Protein AF-A0A5F0LXJ2-F1 (afdb_monomer_lite)

Foldseek 3Di:
DQCVVVVNVVVNQVVCVVVVNDDDDPDPVVVLVVVLVVQVPDPDDVVPDDDDDDDPVSVVVSLVSNVVVCVVVVVFDPVQKDWDWDQDPVRDIDTDIDTPPDDDDDD

Radius of gyration: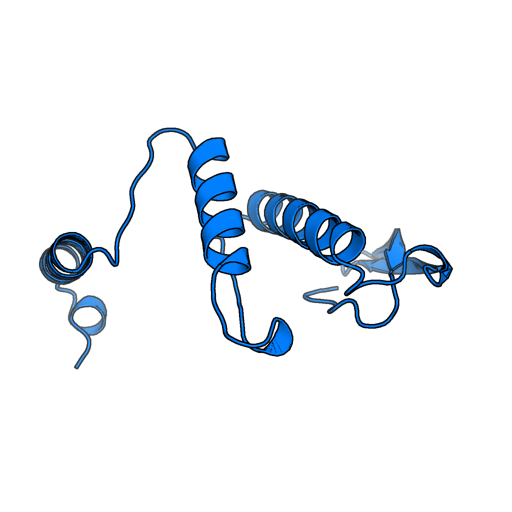 17.48 Å; chains: 1; bounding box: 38×31×44 Å

pLDDT: mean 88.35, std 8.31, range [45.41, 95.69]

Structure (mmCIF, N/CA/C/O backbone):
data_AF-A0A5F0LXJ2-F1
#
_entry.id   AF-A0A5F0LXJ2-F1
#
loop_
_atom_site.group_PDB
_atom_site.id
_atom_site.type_symbol
_atom_site.label_atom_id
_atom_site.label_alt_id
_atom_site.label_comp_id
_atom_site.label_asym_id
_atom_site.label_entity_id
_atom_site.label_seq_id
_atom_site.pdbx_PDB_ins_code
_atom_site.Cartn_x
_atom_site.Cartn_y
_atom_site.Cartn_z
_atom_site.occupancy
_atom_site.B_iso_or_equiv
_atom_site.auth_seq_id
_atom_site.auth_comp_id
_atom_site.auth_asym_id
_atom_site.auth_atom_id
_atom_site.pdbx_PDB_model_num
ATOM 1 N N . MET A 1 1 ? -21.106 12.839 14.021 1.00 49.47 1 MET A N 1
ATOM 2 C CA . MET A 1 1 ? -20.011 13.834 14.078 1.00 49.47 1 MET A CA 1
ATOM 3 C C . MET A 1 1 ? -18.804 13.170 14.713 1.00 49.47 1 MET A C 1
ATOM 5 O O . MET A 1 1 ? -18.977 12.533 15.744 1.00 49.47 1 MET A O 1
ATOM 9 N N . ASP A 1 2 ? -17.644 13.281 14.076 1.00 72.12 2 ASP A N 1
ATOM 10 C CA . ASP A 1 2 ? -16.385 12.631 14.454 1.00 72.12 2 ASP A CA 1
ATOM 11 C C . ASP A 1 2 ? -15.825 13.170 15.793 1.00 72.12 2 ASP A C 1
ATOM 13 O O . ASP A 1 2 ? -15.753 14.384 15.990 1.00 72.12 2 ASP A O 1
ATOM 17 N N . GLN A 1 3 ? -15.483 12.277 16.733 1.00 76.88 3 GLN A N 1
ATOM 18 C CA . GLN A 1 3 ? -14.974 12.625 18.072 1.00 76.88 3 GLN A CA 1
ATOM 19 C C . GLN A 1 3 ? -13.545 13.191 18.022 1.00 76.88 3 GLN A C 1
ATOM 21 O O . GLN A 1 3 ? -13.187 13.990 18.891 1.00 76.88 3 GLN A O 1
ATOM 26 N N . LEU A 1 4 ? -12.765 12.860 16.981 1.00 74.44 4 LEU A N 1
ATOM 27 C CA . LEU A 1 4 ? -11.432 13.435 16.765 1.00 74.44 4 LEU A CA 1
ATOM 28 C C . LEU A 1 4 ? -11.530 14.940 16.498 1.00 74.44 4 LEU A C 1
ATOM 30 O O . LEU A 1 4 ? -10.862 15.727 17.165 1.00 74.44 4 LEU A O 1
ATOM 34 N N . SER A 1 5 ? -12.444 15.357 15.614 1.00 75.31 5 SER A N 1
ATOM 35 C CA . SER A 1 5 ? -12.668 16.776 15.286 1.00 75.31 5 SER A CA 1
ATOM 36 C C . SER A 1 5 ? -13.101 17.659 16.470 1.00 75.31 5 SER A C 1
ATOM 38 O O . SER A 1 5 ? -13.015 18.882 16.391 1.00 75.31 5 SER A O 1
ATOM 40 N N . LYS A 1 6 ? -13.551 17.055 17.580 1.00 84.25 6 LYS A N 1
ATOM 41 C CA . LYS A 1 6 ? -13.986 17.750 18.806 1.00 84.25 6 LYS A CA 1
ATOM 42 C C . LYS A 1 6 ? -12.924 17.782 19.910 1.00 84.25 6 LYS A C 1
ATOM 44 O O . LYS A 1 6 ? -13.214 18.248 21.005 1.00 84.25 6 LYS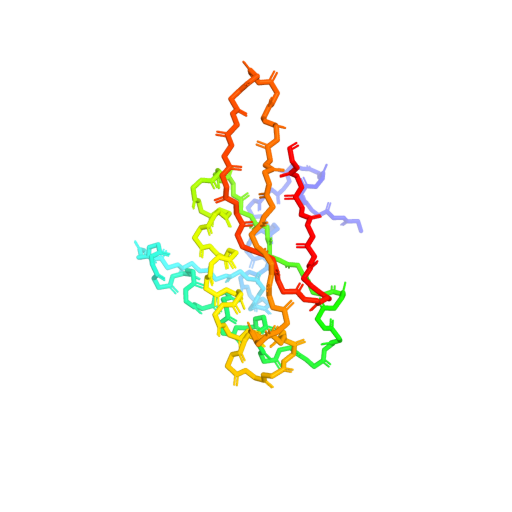 A O 1
ATOM 49 N N . GLY A 1 7 ? -11.719 17.274 19.645 1.00 80.25 7 GLY A N 1
ATOM 50 C CA . GLY A 1 7 ? -10.643 17.200 20.636 1.00 80.25 7 GLY A CA 1
ATOM 51 C C . GLY A 1 7 ? -10.787 16.052 21.642 1.00 80.25 7 GLY A C 1
ATOM 52 O O . GLY A 1 7 ? -10.003 15.969 22.581 1.00 80.25 7 GLY A O 1
ATOM 53 N N . HIS A 1 8 ? -11.739 15.133 21.450 1.00 89.88 8 HIS A N 1
ATOM 54 C CA . HIS A 1 8 ? -11.914 13.954 22.305 1.00 89.88 8 HIS A CA 1
ATOM 55 C C . HIS A 1 8 ? -11.112 12.758 21.772 1.00 89.88 8 HIS A C 1
ATOM 57 O O . H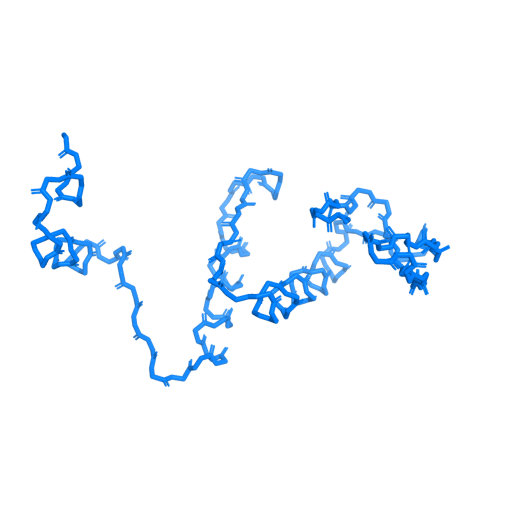IS A 1 8 ? -11.667 11.690 21.500 1.00 89.88 8 HIS A O 1
ATOM 63 N N . ALA A 1 9 ? -9.801 12.944 21.593 1.00 86.88 9 ALA A N 1
ATOM 64 C CA . ALA A 1 9 ? -8.928 11.946 20.974 1.00 86.88 9 ALA A CA 1
ATOM 65 C C . ALA A 1 9 ? -8.940 10.603 21.723 1.00 86.88 9 ALA A C 1
ATOM 67 O O . ALA A 1 9 ? -9.091 9.557 21.102 1.00 86.88 9 ALA A O 1
ATOM 68 N N . GLU A 1 10 ? -8.871 10.628 23.055 1.00 86.56 10 GLU A N 1
ATOM 69 C CA . GLU A 1 10 ? -8.868 9.419 23.890 1.00 86.56 10 GLU A CA 1
ATOM 70 C C . GLU A 1 10 ? -10.140 8.576 23.710 1.00 86.56 10 GLU A C 1
ATOM 72 O O . GLU A 1 10 ? -10.072 7.367 23.479 1.00 86.56 10 GLU A O 1
ATOM 77 N N . LEU A 1 11 ? -11.311 9.219 23.736 1.00 87.50 11 LEU A N 1
ATOM 78 C CA . LEU A 1 11 ? -12.589 8.540 23.526 1.00 87.50 11 LEU A CA 1
ATOM 79 C C . LEU A 1 11 ? -12.701 7.979 22.103 1.00 87.50 11 LEU A C 1
ATOM 81 O O . LEU A 1 11 ? -13.231 6.882 21.910 1.00 87.50 11 LEU A O 1
ATOM 85 N N . ALA A 1 12 ? -12.205 8.718 21.107 1.00 86.75 12 ALA A N 1
ATOM 86 C CA . ALA A 1 12 ? -12.199 8.279 19.717 1.00 86.75 12 ALA A CA 1
ATOM 87 C C . ALA A 1 12 ? -11.325 7.032 19.527 1.00 86.75 12 ALA A C 1
ATOM 89 O O . ALA A 1 12 ? -11.814 6.023 19.019 1.00 86.75 12 ALA A O 1
ATOM 90 N N . LEU A 1 13 ? -10.080 7.070 20.011 1.00 87.56 13 LEU A N 1
ATOM 91 C CA . LEU A 1 13 ? -9.139 5.950 19.941 1.00 87.56 13 LEU A CA 1
ATOM 92 C C . LEU A 1 13 ? -9.667 4.726 20.695 1.00 87.56 13 LEU A C 1
ATOM 94 O O . LEU A 1 13 ? -9.649 3.624 20.154 1.00 87.56 13 LEU A O 1
ATOM 98 N N . THR A 1 14 ? -10.233 4.920 21.890 1.00 87.62 14 THR A N 1
ATOM 99 C CA . THR A 1 14 ? -10.862 3.834 22.662 1.00 87.62 14 THR A CA 1
ATOM 100 C C . THR A 1 14 ? -12.028 3.215 21.895 1.00 87.62 14 THR A C 1
ATOM 102 O O . THR A 1 14 ? -12.152 1.995 21.812 1.00 87.62 14 THR A O 1
ATOM 105 N N . THR A 1 15 ? -12.875 4.044 21.279 1.00 87.38 15 THR A N 1
ATOM 106 C CA . THR A 1 15 ? -14.008 3.561 20.477 1.00 87.38 15 THR A CA 1
ATOM 107 C C . THR A 1 15 ? -13.533 2.772 19.259 1.00 87.38 15 THR A C 1
ATOM 109 O O . THR A 1 15 ? -14.121 1.741 18.936 1.00 87.38 15 THR A O 1
ATOM 112 N N . MET A 1 16 ? -12.479 3.237 18.585 1.00 87.50 16 MET A N 1
ATOM 113 C CA . MET A 1 16 ? -11.880 2.526 17.456 1.00 87.50 16 MET A CA 1
ATOM 114 C C . MET A 1 16 ? -11.284 1.189 17.902 1.00 87.50 16 MET A C 1
ATOM 116 O O . MET A 1 16 ? -11.548 0.179 17.258 1.00 87.50 16 MET A O 1
ATOM 120 N N . ALA A 1 17 ? -10.576 1.151 19.034 1.00 85.88 17 ALA A N 1
ATOM 121 C CA . ALA A 1 17 ? -10.027 -0.081 19.598 1.00 85.88 17 ALA A CA 1
ATOM 122 C C . ALA A 1 17 ? -11.126 -1.108 19.917 1.00 85.88 17 ALA A C 1
ATOM 124 O O . ALA A 1 17 ? -11.049 -2.250 19.473 1.00 85.88 17 ALA A O 1
ATOM 125 N N . VAL A 1 18 ? -12.203 -0.693 20.598 1.00 87.81 18 VAL A N 1
ATOM 126 C CA . VAL A 1 18 ? -13.345 -1.572 20.925 1.00 87.81 18 VAL A CA 1
ATOM 127 C C . VAL A 1 18 ? -14.032 -2.117 19.668 1.00 87.81 18 VAL A C 1
ATOM 129 O O . VAL A 1 18 ? -14.528 -3.241 19.672 1.00 87.81 18 VAL A O 1
ATOM 132 N N . LYS A 1 19 ? -14.054 -1.342 18.580 1.00 87.44 19 LYS A N 1
ATOM 133 C CA . LYS A 1 19 ? -14.626 -1.756 17.290 1.00 87.44 19 LYS A CA 1
ATOM 134 C C . LYS A 1 19 ? -13.664 -2.565 16.413 1.00 87.44 19 LYS A C 1
ATOM 136 O O . LYS A 1 19 ? -14.052 -2.923 15.305 1.00 87.44 19 LYS A O 1
ATOM 141 N N . GLY A 1 20 ? -12.433 -2.817 16.864 1.00 83.00 20 GLY A N 1
ATOM 142 C CA . GLY A 1 20 ? -11.403 -3.485 16.063 1.00 83.00 20 GLY A CA 1
ATOM 143 C C . GLY A 1 20 ? -10.902 -2.649 14.879 1.00 83.00 20 GLY A C 1
ATOM 144 O O . GLY A 1 20 ? -10.429 -3.201 13.898 1.00 83.00 20 GLY A O 1
ATOM 145 N N . GLN A 1 21 ? -11.040 -1.322 14.949 1.00 83.88 21 GLN A N 1
ATOM 146 C CA . GLN A 1 21 ? -10.619 -0.359 13.920 1.00 83.88 21 GLN A CA 1
ATOM 147 C C . GLN A 1 21 ? -9.281 0.319 14.246 1.00 83.88 21 GLN A C 1
ATOM 149 O O . GLN A 1 21 ? -8.831 1.188 13.504 1.00 83.88 21 GLN A O 1
ATOM 154 N N . LEU A 1 22 ? -8.678 -0.023 15.385 1.00 84.31 22 LEU A N 1
ATOM 155 C CA . LEU A 1 22 ? -7.355 0.430 15.789 1.00 84.31 22 LEU A CA 1
ATOM 156 C C . LEU A 1 22 ? -6.527 -0.799 16.144 1.00 84.31 22 LEU A C 1
ATOM 158 O O . LEU A 1 22 ? -6.881 -1.539 17.062 1.00 84.31 22 LEU A O 1
ATOM 162 N N . TYR A 1 23 ? -5.430 -0.982 15.420 1.00 82.50 23 TYR A N 1
ATOM 163 C CA . TYR A 1 23 ? -4.426 -1.996 15.694 1.00 82.50 23 TYR A CA 1
ATOM 164 C C . TYR A 1 23 ? -3.116 -1.309 16.075 1.00 82.50 23 TYR A C 1
ATOM 166 O O . TYR A 1 23 ? -2.747 -0.290 15.490 1.00 82.50 23 TYR A O 1
ATOM 174 N N . MET A 1 24 ? -2.433 -1.854 17.075 1.00 84.31 24 MET A N 1
ATOM 175 C CA . MET A 1 24 ? -1.140 -1.373 17.546 1.00 84.31 24 MET A CA 1
ATOM 176 C C . MET A 1 24 ? -0.190 -2.564 17.613 1.00 84.31 24 MET A C 1
ATOM 178 O O . MET A 1 24 ? -0.528 -3.581 18.216 1.00 84.31 24 MET A O 1
ATOM 182 N N . ASP A 1 25 ? 0.983 -2.415 17.010 1.00 87.69 25 ASP A N 1
ATOM 183 C CA . ASP A 1 25 ? 2.090 -3.365 17.105 1.00 87.69 25 ASP A CA 1
ATOM 184 C C . ASP A 1 25 ? 3.344 -2.588 17.517 1.00 87.69 25 ASP A C 1
ATOM 186 O O . ASP A 1 25 ? 3.558 -1.457 17.070 1.00 87.69 25 ASP A O 1
ATOM 190 N N . ASP A 1 26 ? 4.160 -3.193 18.375 1.00 87.88 26 ASP A N 1
ATOM 191 C CA . ASP A 1 26 ? 5.415 -2.608 18.850 1.00 87.88 26 ASP A CA 1
ATOM 192 C C . ASP A 1 26 ? 6.549 -2.781 17.817 1.00 87.88 26 ASP A C 1
ATOM 194 O O . ASP A 1 26 ? 7.596 -2.133 17.909 1.00 87.88 26 ASP A O 1
ATOM 198 N N . ASP A 1 27 ? 6.346 -3.638 16.811 1.00 92.81 27 ASP A N 1
ATOM 199 C CA . ASP A 1 27 ? 7.246 -3.859 15.685 1.00 92.81 27 ASP A CA 1
ATOM 200 C C . ASP A 1 27 ? 6.685 -3.227 14.404 1.00 92.81 27 ASP A C 1
ATOM 202 O O . ASP A 1 27 ? 5.706 -3.678 13.802 1.00 92.81 27 ASP A O 1
ATOM 206 N N . ARG A 1 28 ? 7.371 -2.182 13.936 1.00 90.19 28 ARG A N 1
ATOM 207 C CA . ARG A 1 28 ? 6.98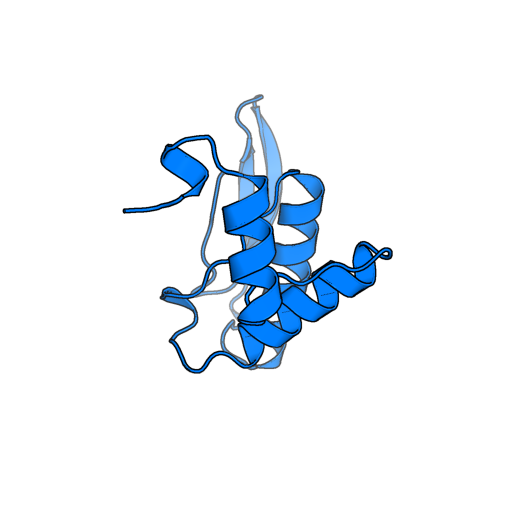9 -1.439 12.731 1.00 90.19 28 ARG A CA 1
ATOM 208 C C . ARG A 1 28 ? 6.943 -2.312 11.478 1.00 90.19 28 ARG A C 1
ATOM 210 O O . ARG A 1 28 ? 6.068 -2.106 10.641 1.00 90.19 28 ARG A O 1
ATOM 217 N N . SER A 1 29 ? 7.862 -3.271 11.333 1.00 91.31 29 SER A N 1
ATOM 218 C CA . SER A 1 29 ? 7.876 -4.131 10.145 1.00 91.31 29 SER A CA 1
ATOM 219 C C . SER A 1 29 ? 6.648 -5.029 10.117 1.00 91.31 29 SER A C 1
ATOM 221 O O . SER A 1 29 ? 6.030 -5.171 9.061 1.00 91.31 29 SER A O 1
ATOM 223 N N . LYS A 1 30 ? 6.261 -5.572 11.279 1.00 91.94 30 LYS A N 1
ATOM 224 C CA . LYS A 1 30 ? 5.032 -6.362 11.415 1.00 91.94 30 LYS A CA 1
ATOM 225 C C . LYS A 1 30 ? 3.791 -5.523 11.161 1.00 91.94 30 LYS A C 1
ATOM 227 O O . LYS A 1 30 ? 2.910 -5.971 10.438 1.00 91.94 30 LYS A O 1
ATOM 232 N N . ALA A 1 31 ? 3.746 -4.291 11.671 1.00 92.12 31 ALA A N 1
ATOM 233 C CA . ALA A 1 31 ? 2.646 -3.375 11.383 1.00 92.12 31 ALA A CA 1
ATOM 234 C C . ALA A 1 31 ? 2.474 -3.151 9.869 1.00 92.12 31 ALA A C 1
ATOM 236 O O . ALA A 1 31 ? 1.359 -3.224 9.356 1.00 92.12 31 ALA A O 1
ATOM 237 N N . MET A 1 32 ? 3.571 -2.944 9.132 1.00 93.56 32 MET A N 1
ATOM 238 C CA . MET A 1 32 ? 3.533 -2.813 7.670 1.00 93.56 32 MET A CA 1
ATOM 239 C C . MET A 1 32 ? 3.088 -4.097 6.963 1.00 93.56 32 MET A C 1
ATOM 241 O O . MET A 1 32 ? 2.319 -4.020 6.005 1.00 93.56 32 MET A O 1
ATOM 245 N N . ASP A 1 33 ? 3.539 -5.267 7.424 1.00 93.06 33 ASP A N 1
ATOM 246 C CA . ASP A 1 33 ? 3.098 -6.555 6.875 1.00 93.06 33 ASP A CA 1
ATOM 247 C C . ASP A 1 33 ? 1.592 -6.754 7.059 1.00 93.06 33 ASP A C 1
ATOM 249 O O . ASP A 1 33 ? 0.901 -7.118 6.105 1.00 93.06 33 ASP A O 1
ATOM 253 N N . THR A 1 34 ? 1.067 -6.432 8.243 1.00 92.94 34 THR A N 1
ATOM 254 C CA . THR A 1 34 ? -0.371 -6.471 8.532 1.00 92.94 34 THR A CA 1
ATOM 255 C C . THR A 1 34 ? -1.149 -5.519 7.625 1.00 92.94 34 THR A C 1
ATOM 257 O O . THR A 1 34 ? -2.124 -5.942 7.008 1.00 92.94 34 THR A O 1
ATOM 260 N N . LEU A 1 35 ? -0.690 -4.271 7.452 1.00 94.25 35 LEU A N 1
ATOM 261 C CA . LEU A 1 35 ? -1.333 -3.303 6.548 1.00 94.25 35 LEU A CA 1
ATOM 262 C C . LEU A 1 35 ? -1.408 -3.820 5.107 1.00 94.25 35 LEU A C 1
ATOM 264 O O . LEU A 1 35 ? -2.443 -3.705 4.449 1.00 94.25 35 LEU A O 1
ATOM 268 N N . ILE A 1 36 ? -0.318 -4.407 4.611 1.00 95.69 36 ILE A N 1
ATOM 269 C CA . ILE A 1 36 ? -0.274 -4.992 3.270 1.00 95.69 36 ILE A CA 1
ATOM 270 C C . ILE A 1 36 ? -1.210 -6.201 3.179 1.00 95.69 36 ILE A C 1
ATOM 272 O O . ILE A 1 36 ? -1.925 -6.335 2.186 1.00 95.69 36 ILE A O 1
ATOM 276 N N . GLN A 1 37 ? -1.242 -7.062 4.195 1.00 94.31 37 GLN A N 1
ATOM 277 C CA . GLN A 1 37 ? -2.126 -8.224 4.229 1.00 94.31 37 GLN A CA 1
ATOM 278 C C . GLN A 1 37 ? -3.606 -7.817 4.213 1.00 94.31 37 GLN A C 1
ATOM 280 O O . GLN A 1 37 ? -4.376 -8.353 3.416 1.00 94.31 37 GLN A O 1
ATOM 285 N N . GLU A 1 38 ? -4.012 -6.860 5.044 1.00 93.19 38 GLU A N 1
ATOM 286 C CA . GLU A 1 38 ? -5.391 -6.359 5.081 1.00 93.19 38 GLU A CA 1
ATOM 287 C C . GLU A 1 38 ? -5.783 -5.711 3.749 1.00 93.19 38 GLU A C 1
ATOM 289 O O . GLU A 1 38 ? -6.836 -6.017 3.187 1.00 93.19 38 GLU A O 1
ATOM 294 N N . TRP A 1 39 ? -4.891 -4.897 3.179 1.00 95.06 39 TRP A N 1
ATOM 295 C CA . TRP A 1 39 ? -5.082 -4.301 1.858 1.00 95.06 39 TRP A CA 1
ATOM 296 C C . TRP A 1 39 ? -5.260 -5.354 0.751 1.00 95.06 39 TRP A C 1
ATOM 298 O O . TRP A 1 39 ? -6.079 -5.172 -0.154 1.00 95.06 39 TRP A O 1
ATOM 308 N N . GLN A 1 40 ? -4.546 -6.480 0.819 1.00 93.81 40 GLN A N 1
ATOM 309 C CA . GLN A 1 40 ? -4.712 -7.594 -0.122 1.00 93.81 40 GLN A CA 1
ATOM 310 C C . GLN A 1 40 ? -6.057 -8.308 0.051 1.00 93.81 40 GLN A C 1
ATOM 312 O O . GLN A 1 40 ? -6.684 -8.662 -0.946 1.00 93.81 40 GLN A O 1
ATOM 317 N N . GLN A 1 41 ? -6.491 -8.517 1.296 1.00 93.00 41 GLN A N 1
ATOM 318 C CA . GLN A 1 41 ? -7.705 -9.269 1.635 1.00 93.00 41 GLN A CA 1
ATOM 319 C C . GLN A 1 41 ? -8.999 -8.482 1.415 1.00 93.00 41 GLN A C 1
ATOM 321 O O . GLN A 1 41 ? -10.063 -9.087 1.276 1.00 93.00 41 GLN A O 1
ATOM 326 N N . ASP A 1 42 ? -8.922 -7.153 1.368 1.00 92.50 42 ASP A N 1
ATOM 327 C CA . ASP A 1 42 ? -10.062 -6.304 1.042 1.00 92.50 42 ASP A CA 1
ATOM 328 C C . ASP A 1 42 ? -10.649 -6.682 -0.340 1.00 92.50 42 ASP A C 1
ATOM 330 O O . ASP A 1 42 ? -9.928 -6.850 -1.323 1.00 92.50 42 ASP A O 1
ATOM 334 N N . ALA A 1 43 ? -11.969 -6.832 -0.438 1.00 91.94 43 ALA A N 1
ATOM 335 C CA . ALA A 1 43 ? -12.646 -7.226 -1.672 1.00 91.94 43 ALA A CA 1
ATOM 336 C C . ALA A 1 43 ? -12.829 -6.073 -2.680 1.00 91.94 43 ALA A C 1
ATOM 338 O O . ALA A 1 43 ? -13.198 -6.328 -3.829 1.00 91.94 43 ALA A O 1
ATOM 339 N N . HIS A 1 44 ? -12.595 -4.819 -2.280 1.00 93.31 44 HIS A N 1
ATOM 340 C CA . HIS A 1 44 ? -12.722 -3.678 -3.188 1.00 93.31 44 HIS A CA 1
ATOM 341 C C . HIS A 1 44 ? -11.684 -3.741 -4.328 1.00 93.31 44 HIS A C 1
ATOM 343 O O . HIS A 1 44 ? -10.639 -4.384 -4.200 1.00 93.31 44 HIS A O 1
ATOM 349 N N . PRO A 1 45 ? -11.916 -3.071 -5.467 1.00 89.75 45 PRO A N 1
ATOM 350 C CA . PRO A 1 45 ? -10.908 -2.946 -6.518 1.00 89.75 45 PRO A CA 1
ATOM 351 C C . PRO A 1 45 ? -9.635 -2.242 -6.019 1.00 89.75 45 PRO A C 1
ATOM 353 O O . PRO A 1 45 ? -9.712 -1.267 -5.275 1.00 89.75 45 PRO A O 1
ATOM 356 N N . PHE A 1 46 ? -8.446 -2.650 -6.486 1.00 88.06 46 PHE A N 1
ATOM 357 C CA . PHE A 1 46 ? -7.173 -2.006 -6.097 1.00 88.06 46 PHE A CA 1
ATOM 358 C C . PHE A 1 46 ? -7.116 -0.499 -6.404 1.00 88.06 46 PHE A C 1
ATOM 360 O O . PHE A 1 46 ? -6.392 0.241 -5.741 1.00 88.06 46 PHE A O 1
ATOM 367 N N . SER A 1 47 ? -7.887 -0.019 -7.384 1.00 85.06 47 SER A N 1
ATOM 368 C CA . SER A 1 47 ? -8.026 1.410 -7.688 1.00 85.06 47 SER A CA 1
ATOM 369 C C . SER A 1 47 ? -8.656 2.225 -6.551 1.00 85.06 47 SER A C 1
ATOM 371 O O . SER A 1 47 ? -8.418 3.430 -6.470 1.00 85.06 47 SER A O 1
ATOM 373 N N . GLU A 1 48 ? -9.422 1.583 -5.670 1.00 90.06 48 GLU A N 1
ATOM 374 C CA . GLU A 1 48 ? -10.178 2.216 -4.580 1.00 90.06 48 GLU A CA 1
ATOM 375 C C . GLU A 1 48 ? -9.507 2.061 -3.211 1.00 90.06 48 GLU A C 1
ATOM 377 O O . GLU A 1 48 ? -9.860 2.762 -2.266 1.00 90.06 48 GLU A O 1
ATOM 382 N N . LYS A 1 49 ? -8.501 1.190 -3.101 1.00 91.12 49 LYS A N 1
ATOM 383 C CA . LYS A 1 49 ? -7.778 0.957 -1.851 1.00 91.12 49 LYS A CA 1
ATOM 384 C C . LYS A 1 49 ? -6.594 1.908 -1.696 1.00 91.12 49 LYS A C 1
ATOM 386 O O . LYS A 1 49 ? -5.857 2.152 -2.653 1.00 91.12 49 LYS A O 1
ATOM 391 N N . VAL A 1 50 ? -6.354 2.378 -0.474 1.00 92.19 50 VAL A N 1
ATOM 392 C CA . VAL A 1 50 ? -5.209 3.235 -0.136 1.00 92.19 50 VAL A CA 1
ATOM 393 C C . VAL A 1 50 ? -4.647 2.867 1.235 1.00 92.19 50 VAL A C 1
ATOM 395 O O . VAL A 1 50 ? -5.402 2.613 2.168 1.00 92.19 50 VAL A O 1
ATOM 398 N N . ILE A 1 51 ? -3.320 2.869 1.352 1.00 93.31 51 ILE A N 1
ATOM 399 C CA . ILE A 1 51 ? -2.610 2.850 2.634 1.00 93.31 51 ILE A CA 1
ATOM 400 C C . ILE A 1 51 ? -1.968 4.227 2.799 1.00 93.31 51 ILE A C 1
ATOM 402 O O . ILE A 1 51 ? -1.381 4.756 1.855 1.00 93.31 51 ILE A O 1
ATOM 406 N N . ILE A 1 52 ? -2.093 4.818 3.985 1.00 91.50 52 ILE A N 1
ATOM 407 C CA . ILE A 1 52 ? -1.510 6.123 4.312 1.00 91.50 52 ILE A CA 1
ATOM 408 C C . ILE A 1 52 ? -0.457 5.908 5.398 1.00 91.50 52 ILE A C 1
ATOM 410 O O . ILE A 1 52 ? -0.734 5.252 6.398 1.00 91.50 52 ILE A O 1
ATOM 414 N N . ALA A 1 53 ? 0.733 6.476 5.206 1.00 92.25 53 ALA A N 1
ATOM 415 C CA . ALA A 1 53 ? 1.818 6.447 6.183 1.00 92.25 53 ALA A CA 1
ATOM 416 C C . ALA A 1 53 ? 2.336 7.861 6.468 1.00 92.25 53 ALA A C 1
ATOM 418 O O . ALA A 1 53 ? 2.169 8.773 5.654 1.00 92.25 53 ALA A O 1
ATOM 419 N N . GLY A 1 54 ? 2.941 8.043 7.644 1.00 90.50 54 GLY A N 1
ATOM 420 C CA . GLY A 1 54 ? 3.388 9.354 8.114 1.00 90.50 54 GLY A CA 1
ATOM 421 C C . GLY A 1 54 ? 4.728 9.788 7.522 1.00 90.50 54 GLY A C 1
ATOM 422 O O . GLY A 1 54 ? 4.967 10.987 7.367 1.00 90.50 54 GLY A O 1
ATOM 423 N N . LEU A 1 55 ? 5.605 8.838 7.181 1.00 92.00 55 LEU A N 1
ATOM 424 C CA . LEU A 1 55 ? 6.970 9.124 6.740 1.00 92.00 55 LEU A CA 1
ATOM 425 C C . LEU A 1 55 ? 7.210 8.684 5.292 1.00 92.00 55 LEU A C 1
ATOM 427 O O . LEU A 1 55 ? 6.727 7.654 4.832 1.00 92.00 55 LEU A O 1
ATOM 431 N N . ARG A 1 56 ? 8.043 9.442 4.568 1.00 89.44 56 ARG A N 1
ATOM 432 C CA . ARG A 1 56 ? 8.363 9.156 3.155 1.00 89.44 56 ARG A CA 1
ATOM 433 C C . ARG A 1 56 ? 9.000 7.780 2.945 1.00 89.44 56 ARG A C 1
ATOM 435 O O . ARG A 1 56 ? 8.697 7.126 1.954 1.00 89.44 56 ARG A O 1
ATOM 442 N N . HIS A 1 57 ? 9.870 7.349 3.860 1.00 89.94 57 HIS A N 1
ATOM 443 C CA . HIS A 1 57 ? 10.518 6.040 3.749 1.00 89.94 57 HIS A CA 1
ATOM 444 C C . HIS A 1 57 ? 9.523 4.891 3.962 1.00 89.94 57 HIS A C 1
ATOM 446 O O . HIS A 1 57 ? 9.611 3.886 3.268 1.00 89.94 57 HIS A O 1
ATOM 452 N N . GLU A 1 58 ? 8.535 5.070 4.843 1.00 93.12 58 GLU A N 1
ATOM 453 C CA . GLU A 1 58 ? 7.455 4.099 5.059 1.00 93.12 58 GLU A CA 1
ATOM 454 C C . GLU A 1 58 ? 6.570 3.990 3.816 1.00 93.12 58 GLU A C 1
ATOM 456 O O . GLU A 1 58 ? 6.234 2.891 3.388 1.00 93.12 58 GLU A O 1
ATOM 461 N N . VAL A 1 59 ? 6.242 5.126 3.186 1.00 92.81 59 VAL A N 1
ATOM 462 C CA . VAL A 1 59 ? 5.512 5.147 1.908 1.00 92.81 59 VAL A CA 1
ATOM 463 C C . VAL A 1 59 ? 6.289 4.401 0.822 1.00 92.81 59 VAL A C 1
ATOM 465 O O . VAL A 1 59 ? 5.700 3.611 0.088 1.00 92.81 59 VAL A O 1
ATOM 468 N N . ALA A 1 60 ? 7.601 4.629 0.711 1.00 90.56 60 ALA A N 1
ATOM 469 C CA . ALA A 1 60 ? 8.436 3.943 -0.274 1.00 90.56 60 ALA A CA 1
ATOM 470 C C . ALA A 1 60 ? 8.445 2.420 -0.054 1.00 90.56 60 ALA A C 1
ATOM 472 O O . ALA A 1 60 ? 8.251 1.663 -1.006 1.00 90.56 60 ALA A O 1
ATOM 473 N N . GLU A 1 61 ? 8.598 1.983 1.195 1.00 94.19 61 GLU A N 1
ATOM 474 C CA . GLU A 1 61 ? 8.600 0.570 1.574 1.00 94.19 61 GLU A CA 1
ATOM 475 C C . GLU A 1 61 ? 7.242 -0.106 1.329 1.00 94.19 61 GLU A C 1
ATOM 477 O O . GLU A 1 61 ? 7.175 -1.156 0.688 1.00 94.19 61 GLU A O 1
ATOM 482 N N . LEU A 1 62 ? 6.143 0.523 1.754 1.00 95.56 62 LEU A N 1
ATOM 483 C CA . LEU A 1 62 ? 4.786 0.025 1.507 1.00 95.56 62 LEU A CA 1
ATOM 484 C C . LEU A 1 62 ? 4.479 -0.061 0.008 1.00 95.56 62 LEU A C 1
ATOM 486 O O . LEU A 1 62 ? 3.924 -1.061 -0.448 1.00 95.56 62 LEU A O 1
ATOM 490 N N . ASN A 1 63 ? 4.885 0.943 -0.774 1.00 93.31 63 ASN A N 1
ATOM 491 C CA . ASN A 1 63 ? 4.716 0.932 -2.226 1.00 93.31 63 ASN A CA 1
ATOM 492 C C . ASN A 1 63 ? 5.499 -0.208 -2.881 1.00 93.31 63 ASN A C 1
ATOM 494 O O . ASN A 1 63 ? 4.971 -0.865 -3.778 1.00 93.31 63 ASN A O 1
ATOM 498 N N . GLN A 1 64 ? 6.728 -0.472 -2.430 1.00 93.19 64 GLN A N 1
ATOM 499 C CA . GLN A 1 64 ? 7.512 -1.597 -2.931 1.00 93.19 64 GLN A CA 1
ATOM 500 C C . GLN A 1 64 ? 6.813 -2.932 -2.635 1.00 93.19 64 GLN A C 1
ATOM 502 O O . GLN A 1 64 ? 6.577 -3.712 -3.561 1.00 93.19 64 GLN A O 1
ATOM 507 N N . ARG A 1 65 ? 6.404 -3.167 -1.379 1.00 95.44 65 ARG A N 1
ATOM 508 C CA . ARG A 1 65 ? 5.695 -4.395 -0.971 1.00 95.44 65 ARG A CA 1
ATOM 509 C C . ARG A 1 65 ? 4.385 -4.582 -1.752 1.00 95.44 65 ARG A C 1
ATOM 511 O O . ARG A 1 65 ? 4.084 -5.685 -2.217 1.00 95.44 65 ARG A O 1
ATOM 518 N N . ALA A 1 66 ? 3.623 -3.504 -1.951 1.00 94.69 66 ALA A N 1
ATOM 519 C CA . ALA A 1 66 ? 2.393 -3.519 -2.739 1.00 94.69 66 ALA A CA 1
ATOM 520 C C . ALA A 1 66 ? 2.663 -3.831 -4.222 1.00 94.69 66 ALA A C 1
ATOM 522 O O . ALA A 1 66 ? 1.988 -4.683 -4.802 1.00 94.69 66 ALA A O 1
ATOM 523 N N . ARG A 1 67 ? 3.681 -3.208 -4.831 1.00 93.31 67 ARG A N 1
ATOM 524 C CA . ARG A 1 67 ? 4.073 -3.457 -6.228 1.00 93.31 67 ARG A CA 1
ATOM 525 C C . ARG A 1 67 ? 4.485 -4.909 -6.447 1.00 93.31 67 ARG A C 1
ATOM 527 O O . ARG A 1 67 ? 4.015 -5.538 -7.391 1.00 93.31 67 ARG A O 1
ATOM 534 N N . GLU A 1 68 ? 5.311 -5.464 -5.564 1.00 94.12 68 GLU A N 1
ATOM 535 C CA . GLU A 1 68 ? 5.718 -6.874 -5.615 1.00 94.12 68 GLU A CA 1
ATOM 536 C C . GLU A 1 68 ? 4.516 -7.822 -5.543 1.00 94.12 68 GLU A C 1
ATOM 538 O O . GLU A 1 68 ? 4.485 -8.851 -6.221 1.00 94.12 68 GLU A O 1
ATOM 543 N N . HIS A 1 69 ? 3.503 -7.494 -4.738 1.00 93.44 69 HIS A N 1
ATOM 544 C CA . HIS A 1 69 ? 2.257 -8.253 -4.718 1.00 93.44 69 HIS A CA 1
ATOM 545 C C . HIS A 1 69 ? 1.494 -8.145 -6.046 1.00 93.44 69 HIS A C 1
ATOM 547 O O . HIS A 1 69 ? 1.103 -9.173 -6.596 1.00 93.44 69 HIS A O 1
ATOM 553 N N . LEU A 1 70 ? 1.313 -6.936 -6.587 1.00 93.00 70 LEU A N 1
ATOM 554 C CA . LEU A 1 70 ? 0.570 -6.725 -7.836 1.00 93.00 70 LEU A CA 1
ATOM 555 C C . LEU A 1 70 ? 1.246 -7.373 -9.055 1.00 93.00 70 LEU A C 1
ATOM 557 O O . LEU A 1 70 ? 0.559 -7.849 -9.955 1.00 93.00 70 LEU A O 1
ATOM 561 N N . LEU A 1 71 ? 2.579 -7.429 -9.080 1.00 93.62 71 LEU A N 1
ATOM 562 C CA . LEU A 1 71 ? 3.324 -8.181 -10.093 1.00 93.62 71 LEU A CA 1
ATOM 563 C C . LEU A 1 71 ? 3.097 -9.689 -9.934 1.00 93.62 71 LEU A C 1
ATOM 565 O O . LEU A 1 71 ? 2.796 -10.375 -10.908 1.00 93.62 71 LEU A O 1
ATOM 569 N N . ARG A 1 72 ? 3.189 -10.214 -8.702 1.00 93.31 72 ARG A N 1
ATOM 570 C CA . ARG A 1 72 ? 2.964 -11.644 -8.421 1.00 93.31 72 ARG A CA 1
ATOM 571 C C . ARG A 1 72 ? 1.539 -12.100 -8.730 1.00 93.31 72 ARG A C 1
ATOM 573 O O . ARG A 1 72 ? 1.360 -13.235 -9.158 1.00 93.31 72 ARG A O 1
ATOM 580 N N . SER A 1 73 ? 0.541 -11.243 -8.523 1.00 91.38 73 SER A N 1
ATOM 581 C CA . SER A 1 73 ? -0.859 -11.543 -8.845 1.00 91.38 73 SER A CA 1
ATOM 582 C C . SER A 1 73 ? -1.203 -11.357 -10.327 1.00 91.38 73 SER A C 1
ATOM 584 O O . SER A 1 73 ? -2.313 -11.689 -10.736 1.00 91.38 73 SER A O 1
ATOM 586 N N . GLY A 1 74 ? -0.269 -10.843 -11.137 1.00 91.81 74 GLY A N 1
ATOM 587 C CA . GLY A 1 74 ? -0.479 -10.557 -12.558 1.00 91.81 74 GLY A CA 1
ATOM 588 C C . GLY A 1 74 ? -1.314 -9.303 -12.829 1.00 91.81 74 GLY A C 1
ATOM 589 O O . GLY A 1 74 ? -1.695 -9.064 -13.972 1.00 91.81 74 GLY A O 1
ATOM 590 N N . TYR A 1 75 ? -1.603 -8.496 -11.804 1.00 91.50 75 TYR A N 1
ATOM 591 C CA . TYR A 1 75 ? -2.273 -7.206 -11.975 1.00 91.50 75 TYR A CA 1
ATOM 592 C C . TYR A 1 75 ? -1.370 -6.190 -12.692 1.00 91.50 75 TYR A C 1
ATOM 594 O O . TYR A 1 75 ? -1.845 -5.381 -13.491 1.00 91.50 75 TYR A O 1
ATOM 602 N N . LEU A 1 76 ? -0.062 -6.253 -12.426 1.00 93.12 76 LEU A N 1
ATOM 603 C CA . LEU A 1 76 ? 0.969 -5.540 -13.175 1.00 93.12 76 LEU A CA 1
ATOM 604 C C . LEU A 1 76 ? 1.728 -6.509 -14.084 1.00 93.12 76 LEU A C 1
ATOM 606 O O . LEU A 1 76 ? 2.067 -7.621 -13.681 1.00 93.12 76 LEU A O 1
ATOM 610 N N . ASP A 1 77 ? 2.028 -6.060 -15.301 1.00 92.88 77 ASP A N 1
ATOM 611 C CA . ASP A 1 77 ? 2.738 -6.849 -16.310 1.00 92.88 77 ASP A CA 1
ATOM 612 C C . ASP A 1 77 ? 4.224 -6.468 -16.355 1.00 92.88 77 ASP A C 1
ATOM 614 O O . ASP A 1 77 ? 4.600 -5.450 -16.945 1.00 92.88 77 ASP A O 1
ATOM 618 N N . SER A 1 78 ? 5.068 -7.311 -15.752 1.00 91.00 78 SER A N 1
ATOM 619 C CA . SER A 1 78 ? 6.522 -7.112 -15.706 1.00 91.00 78 SER A CA 1
ATOM 620 C C . SER A 1 78 ? 7.193 -7.177 -17.080 1.00 91.00 78 SER A C 1
ATOM 622 O O . SER A 1 78 ? 8.192 -6.501 -17.308 1.00 91.00 78 SER A O 1
ATOM 624 N N . ILE A 1 79 ? 6.651 -7.948 -18.028 1.00 93.06 79 ILE A N 1
ATOM 625 C CA . ILE A 1 79 ? 7.229 -8.105 -19.374 1.00 93.06 79 ILE A CA 1
ATOM 626 C C . ILE A 1 79 ? 7.093 -6.793 -20.152 1.00 93.06 79 ILE A C 1
ATOM 628 O O . ILE A 1 79 ? 7.929 -6.424 -20.985 1.00 93.06 79 ILE A O 1
ATOM 632 N N . ARG A 1 80 ? 6.017 -6.061 -19.874 1.00 92.44 80 ARG A N 1
ATOM 633 C CA . ARG A 1 80 ? 5.734 -4.767 -20.487 1.00 92.44 80 ARG A CA 1
ATOM 634 C C . ARG A 1 80 ? 6.279 -3.585 -19.688 1.00 92.44 80 ARG A C 1
ATOM 636 O O . ARG A 1 80 ? 6.056 -2.453 -20.120 1.00 92.44 80 ARG A O 1
ATOM 643 N N . SER A 1 81 ? 7.019 -3.826 -18.606 1.00 93.31 81 SER A N 1
ATOM 644 C CA . SER A 1 81 ? 7.670 -2.771 -17.835 1.00 93.31 81 SER A CA 1
ATOM 645 C C . SER A 1 81 ? 8.649 -1.953 -18.674 1.00 93.31 81 SER A C 1
ATOM 647 O O . SER A 1 81 ? 9.258 -2.445 -19.632 1.00 93.31 81 SER A O 1
ATOM 649 N N . ARG A 1 82 ? 8.789 -0.672 -18.336 1.00 93.81 82 ARG A N 1
ATOM 650 C CA . ARG A 1 82 ? 9.724 0.264 -18.968 1.00 93.81 82 ARG A CA 1
ATOM 651 C C . ARG A 1 82 ? 10.448 1.061 -17.897 1.00 93.81 82 ARG A C 1
ATOM 653 O O . ARG A 1 82 ? 9.824 1.510 -16.942 1.00 93.81 82 ARG A O 1
ATOM 660 N N . VAL A 1 83 ? 11.747 1.260 -18.090 1.00 93.56 83 VAL A N 1
ATOM 661 C CA . VAL A 1 83 ? 12.525 2.212 -17.295 1.00 93.56 83 VAL A CA 1
ATOM 662 C C . VAL A 1 83 ? 12.307 3.600 -17.884 1.00 93.56 83 VAL A C 1
ATOM 664 O O . VAL A 1 83 ? 12.463 3.786 -19.093 1.00 93.56 83 VAL A O 1
ATOM 667 N N . LEU A 1 84 ? 11.893 4.543 -17.045 1.00 90.38 84 LEU A N 1
ATOM 668 C CA . LEU A 1 84 ? 11.634 5.931 -17.409 1.00 90.38 84 LEU A CA 1
ATOM 669 C C . LEU A 1 84 ? 12.417 6.859 -16.470 1.00 90.38 84 LEU A C 1
ATOM 671 O O . LEU A 1 84 ? 12.448 6.590 -15.265 1.00 90.38 84 LEU A O 1
ATOM 675 N N . PRO A 1 85 ? 12.984 7.963 -16.988 1.00 91.94 85 PRO A N 1
ATOM 676 C CA . PRO A 1 85 ? 13.601 8.973 -16.146 1.00 91.94 85 PRO A CA 1
ATOM 677 C C . PRO A 1 85 ? 12.526 9.770 -15.395 1.00 91.94 85 PRO A C 1
ATOM 679 O O . PRO A 1 85 ? 11.523 10.201 -15.974 1.00 91.94 85 PRO A O 1
ATOM 682 N N . ILE A 1 86 ? 12.761 10.003 -14.112 1.00 89.06 86 ILE A N 1
ATOM 683 C CA . ILE A 1 86 ? 11.979 10.853 -13.221 1.00 89.06 86 ILE A CA 1
ATOM 684 C C . ILE A 1 86 ? 12.810 12.084 -12.900 1.00 89.06 86 ILE A C 1
ATOM 686 O O . ILE A 1 86 ? 13.922 11.976 -12.392 1.00 89.06 86 ILE A O 1
ATOM 690 N N . LEU A 1 87 ? 12.246 13.259 -13.169 1.00 88.62 87 LEU A N 1
ATOM 691 C CA . LEU A 1 87 ? 12.806 14.527 -12.726 1.00 88.62 87 LEU A CA 1
ATOM 692 C C . LEU A 1 87 ? 12.217 14.888 -11.366 1.00 88.62 87 LEU A C 1
ATOM 694 O O . LEU A 1 87 ? 11.029 15.195 -11.264 1.00 88.62 87 LEU A O 1
ATOM 698 N N . HIS A 1 88 ? 13.059 14.878 -10.345 1.00 85.31 88 HIS A N 1
ATOM 699 C CA . HIS A 1 88 ? 12.703 15.325 -9.010 1.00 85.31 88 HIS A CA 1
ATOM 700 C C . HIS A 1 88 ? 12.637 16.861 -8.934 1.00 85.31 88 HIS A C 1
ATOM 702 O O . HIS A 1 88 ? 13.266 17.558 -9.738 1.00 85.31 88 HIS A O 1
ATOM 708 N N . PRO A 1 89 ? 11.919 17.427 -7.944 1.00 84.44 89 PRO A N 1
ATOM 709 C CA . PRO A 1 89 ? 11.790 18.879 -7.790 1.00 84.44 89 PRO A CA 1
ATOM 710 C C . PRO A 1 89 ? 13.111 19.640 -7.592 1.00 84.44 89 PRO A C 1
ATOM 712 O O . PRO A 1 89 ? 13.173 20.835 -7.867 1.00 84.44 89 PRO A O 1
ATOM 715 N N . ASP A 1 90 ? 14.156 18.971 -7.105 1.00 90.19 90 ASP A N 1
ATOM 716 C CA . ASP A 1 90 ? 15.506 19.522 -6.924 1.00 90.19 90 ASP A CA 1
ATOM 717 C C . ASP A 1 90 ? 16.370 19.454 -8.199 1.00 90.19 90 ASP A C 1
ATOM 719 O O . ASP A 1 90 ? 17.528 19.873 -8.189 1.00 90.19 90 ASP A O 1
ATOM 723 N N . GLY A 1 91 ? 15.808 18.957 -9.304 1.00 89.88 91 GLY A N 1
ATOM 724 C CA . GLY A 1 91 ? 16.499 18.773 -10.575 1.00 89.88 91 GLY A CA 1
ATOM 725 C C . GLY A 1 91 ? 17.265 17.453 -10.688 1.00 89.88 91 GLY A C 1
ATOM 726 O O . GLY A 1 91 ? 17.891 17.221 -11.723 1.00 89.88 91 GLY A O 1
ATOM 727 N N . PHE A 1 92 ? 17.227 16.590 -9.667 1.00 90.00 92 PHE A N 1
ATOM 728 C CA . PHE A 1 92 ? 17.819 15.258 -9.736 1.00 90.00 92 PHE A CA 1
ATOM 729 C C . PHE A 1 92 ? 17.045 14.374 -10.727 1.00 90.00 92 PHE A C 1
ATOM 731 O O . PHE A 1 92 ? 15.815 14.401 -10.765 1.00 90.00 92 PHE A O 1
ATOM 738 N N . LEU A 1 93 ? 17.771 13.602 -11.538 1.00 91.81 93 LEU A N 1
ATOM 739 C CA . LEU A 1 93 ? 17.198 12.618 -12.455 1.00 91.81 93 LEU A CA 1
ATOM 740 C C . LEU A 1 93 ? 17.436 11.214 -11.900 1.00 91.81 93 LEU A C 1
ATOM 742 O O . LEU A 1 93 ? 18.586 10.842 -11.666 1.00 91.81 93 LEU A O 1
ATOM 746 N N . ASP A 1 94 ? 16.358 10.457 -11.730 1.00 90.12 94 ASP A N 1
ATOM 747 C CA . ASP A 1 94 ? 16.378 9.057 -11.299 1.00 90.12 94 ASP A CA 1
ATOM 748 C C . ASP A 1 94 ? 15.737 8.156 -12.359 1.00 90.12 94 ASP A C 1
ATOM 750 O O . ASP A 1 94 ? 14.778 8.556 -13.013 1.00 90.12 94 ASP A O 1
ATOM 754 N N . ASP A 1 95 ? 16.232 6.933 -12.521 1.00 91.31 95 ASP A N 1
ATOM 755 C CA . ASP A 1 95 ? 15.670 5.960 -13.458 1.00 91.31 95 ASP A CA 1
ATOM 756 C C . ASP A 1 95 ? 14.799 4.961 -12.696 1.00 91.31 95 ASP A C 1
ATOM 758 O O . ASP A 1 95 ? 15.287 4.177 -11.879 1.00 91.31 95 ASP A O 1
ATOM 762 N N . LYS A 1 96 ? 13.497 4.939 -12.999 1.00 89.56 96 LYS A N 1
ATOM 763 C CA . LYS A 1 96 ? 12.546 4.040 -12.337 1.00 89.56 96 LYS A CA 1
ATOM 764 C C . LYS A 1 96 ? 11.802 3.161 -13.324 1.00 89.56 96 LYS A C 1
ATOM 766 O O . LYS A 1 96 ? 11.368 3.598 -14.388 1.00 89.56 96 LYS A O 1
ATOM 771 N N . GLU A 1 97 ? 11.627 1.901 -12.946 1.00 91.56 97 GLU A N 1
ATOM 772 C CA . GLU A 1 97 ? 10.834 0.944 -13.706 1.00 91.56 97 GLU A CA 1
ATOM 773 C C . GLU A 1 97 ? 9.337 1.076 -13.392 1.00 91.56 97 GLU A C 1
ATOM 775 O O . GLU A 1 97 ? 8.930 1.013 -12.231 1.00 91.56 97 GLU A O 1
ATOM 780 N N . PHE A 1 98 ? 8.517 1.164 -14.439 1.00 91.06 98 PHE A N 1
ATOM 781 C CA . PHE A 1 98 ? 7.059 1.200 -14.361 1.00 91.06 98 PHE A CA 1
ATOM 782 C C . PHE A 1 98 ? 6.430 0.094 -15.202 1.00 91.06 98 PHE A C 1
ATOM 784 O O . PHE A 1 98 ? 6.773 -0.062 -16.378 1.00 91.06 98 PHE A O 1
ATOM 791 N N . ALA A 1 99 ? 5.475 -0.631 -14.625 1.00 92.62 99 ALA A N 1
ATOM 792 C CA . ALA A 1 99 ? 4.629 -1.579 -15.345 1.00 92.62 99 ALA A CA 1
ATOM 793 C C . ALA A 1 99 ? 3.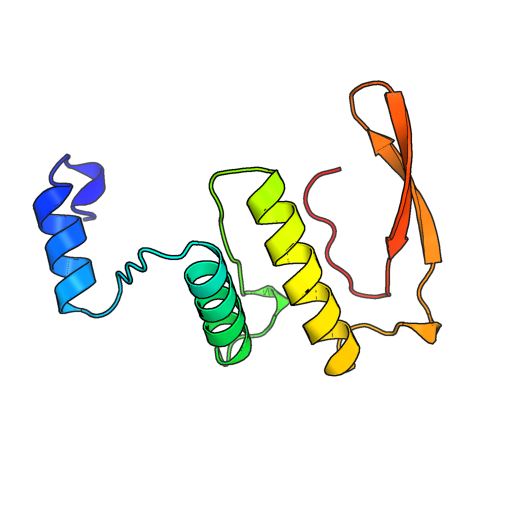350 -0.896 -15.878 1.00 92.62 99 ALA A C 1
ATOM 795 O O . ALA A 1 99 ? 2.879 0.090 -15.302 1.00 92.62 99 ALA A O 1
ATOM 796 N N . PRO A 1 100 ? 2.724 -1.402 -16.958 1.00 88.88 100 PRO A N 1
ATOM 797 C CA . PRO A 1 100 ? 1.406 -0.923 -17.367 1.00 88.88 100 PRO A CA 1
ATOM 798 C C . PRO A 1 100 ? 0.391 -1.039 -16.226 1.00 88.88 100 PRO A C 1
ATOM 800 O O . PRO A 1 100 ? 0.388 -2.030 -15.501 1.00 88.88 100 PRO A O 1
ATOM 803 N N . ASN A 1 101 ? -0.497 -0.046 -16.113 1.00 84.56 101 ASN A N 1
ATOM 804 C CA . ASN A 1 101 ? -1.503 0.084 -15.047 1.00 84.56 101 ASN A CA 1
ATOM 805 C C . ASN A 1 101 ? -0.936 0.347 -13.639 1.00 84.56 101 ASN A C 1
ATOM 807 O O . ASN A 1 101 ? -1.701 0.381 -12.672 1.00 84.56 101 ASN A O 1
ATOM 811 N N . GLU A 1 102 ? 0.372 0.583 -13.509 1.00 89.06 102 GLU A N 1
ATOM 812 C CA . GLU A 1 102 ? 0.965 1.045 -12.258 1.00 89.06 102 GLU A CA 1
ATOM 813 C C . GLU A 1 102 ? 0.519 2.483 -11.964 1.00 89.06 102 GLU A C 1
ATOM 815 O O . GLU A 1 102 ? 0.593 3.372 -12.818 1.00 89.06 102 GLU A O 1
ATOM 820 N N . ARG A 1 103 ? 0.016 2.717 -10.748 1.00 83.19 103 ARG A N 1
ATOM 821 C CA . ARG A 1 103 ? -0.386 4.056 -10.312 1.00 83.19 103 ARG A CA 1
ATOM 822 C C . ARG A 1 103 ? 0.842 4.824 -9.849 1.00 83.19 103 ARG A C 1
ATOM 824 O O . ARG A 1 103 ? 1.583 4.365 -8.985 1.00 83.19 103 ARG A O 1
ATOM 831 N N . ILE A 1 104 ? 1.012 6.023 -10.390 1.00 77.56 104 ILE A N 1
ATOM 832 C CA . ILE A 1 104 ? 2.097 6.928 -10.019 1.00 77.56 104 ILE A CA 1
ATOM 833 C C . ILE A 1 104 ? 1.540 7.936 -9.014 1.00 77.56 104 ILE A C 1
ATOM 835 O O . ILE A 1 104 ? 0.614 8.686 -9.321 1.00 77.56 104 ILE A O 1
ATOM 839 N N . HIS A 1 105 ? 2.092 7.936 -7.805 1.00 63.44 105 HIS A N 1
ATOM 840 C CA . HIS A 1 105 ? 1.698 8.834 -6.725 1.00 63.44 105 HIS A CA 1
ATOM 841 C C . HIS A 1 105 ? 2.910 9.663 -6.292 1.00 63.44 105 HIS A C 1
ATOM 843 O O . HIS A 1 105 ? 3.831 9.112 -5.700 1.00 63.44 105 HIS A O 1
ATOM 849 N N . GLY A 1 106 ? 2.886 10.969 -6.587 1.00 56.91 106 GLY A N 1
ATOM 850 C CA . GLY A 1 106 ? 3.932 11.932 -6.213 1.00 56.91 106 GLY A CA 1
ATOM 851 C C . GLY A 1 106 ? 5.253 11.731 -6.963 1.00 56.91 106 GLY A C 1
ATOM 852 O O . GLY A 1 106 ? 6.078 10.924 -6.544 1.00 56.91 106 GLY A O 1
ATOM 853 N N . LEU A 1 107 ? 5.434 12.482 -8.054 1.00 45.41 107 LEU A N 1
ATOM 854 C CA . LEU A 1 107 ? 6.744 12.773 -8.653 1.00 45.41 107 LEU A CA 1
ATOM 855 C C . LEU A 1 107 ? 7.329 14.019 -7.973 1.00 45.41 107 LEU A C 1
ATOM 857 O O . LEU A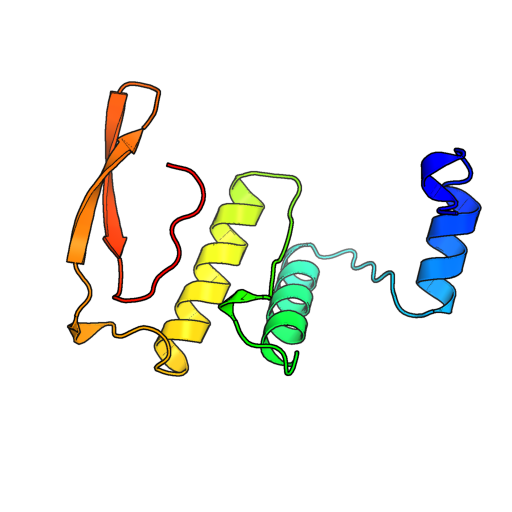 1 107 ? 6.522 14.939 -7.693 1.00 45.41 107 LEU A O 1
#

Sequence (107 aa):
MDQLSKGHAELALTTMAVKGQLYMDDDRSKAMDTLIQEWQQDAHPFSEKVIIAGLRHEVAELNQRAREHLLRSGYLDSIRSRVLPILHPDGFLDDKEFAPNERIHGL

Secondary structure (DSSP, 8-state):
--SGGGT-HHHHHHHHHHTT-----S-HHHHHHHHHHHHHH--S-TTT-----SSHHHHHHHHHHHHHHHHHTTSS-STT-EEEEEE-TTS-EEEEEE-TTPPP---